Protein AF-A0A7R8CQG4-F1 (afdb_monomer_lite)

Sequence (135 aa):
MLWATLLCFLGVFVADSQVFSLKEGECEVCIHVLDRFRASLSKEDATKPEIIEKEFKKFCSALKLRENRFCYYLGGTEDAATGILGEMSKPLSWGMPSEKVCVKIQKKDKQICELRYDKQIDLKNVNLKNLRLEI

Secondary structure (DSSP, 8-state):
--STTTSSTTS----------PPTTSSHHHHHHHHHHHHHS-TTGGG-HHHHHHHHHHHHHH--THHHHHHHHHT-STTS-TTSHHHHHHHHHTT--HHHHHHHHHHH-THHHH-PPPP---TTS--TT------

Organism: Lepeophtheirus salmonis (NCBI:txid72036)

Structure (mmCIF, N/CA/C/O backbone):
data_AF-A0A7R8CQG4-F1
#
_entry.id   AF-A0A7R8CQG4-F1
#
loop_
_atom_site.group_PDB
_atom_site.id
_atom_site.type_symbol
_atom_site.label_atom_id
_atom_site.label_alt_id
_atom_site.label_comp_id
_atom_site.label_asym_id
_atom_site.label_entity_id
_atom_site.label_seq_id
_atom_site.pdbx_PDB_ins_code
_atom_site.Cartn_x
_atom_site.Cartn_y
_atom_site.Cartn_z
_atom_site.occupancy
_atom_site.B_iso_or_equiv
_atom_site.auth_seq_id
_atom_site.auth_comp_id
_atom_site.auth_asym_id
_atom_site.auth_atom_id
_atom_site.pdbx_PDB_model_num
ATOM 1 N N . MET A 1 1 ? 10.231 36.068 -45.163 1.00 50.25 1 MET A N 1
ATOM 2 C CA . MET A 1 1 ? 10.694 36.082 -43.753 1.00 50.25 1 MET A CA 1
ATOM 3 C C . MET A 1 1 ? 9.581 35.999 -42.695 1.00 50.25 1 MET 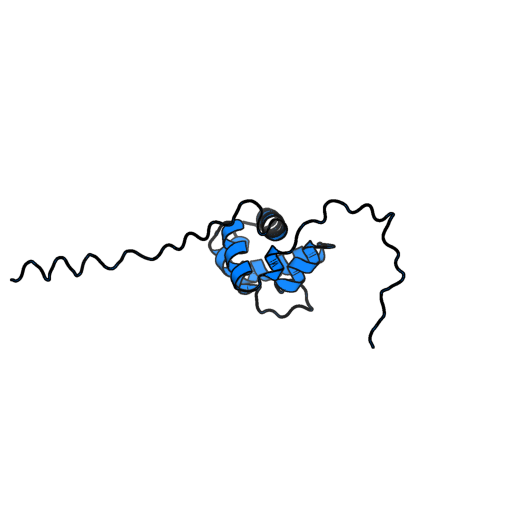A C 1
ATOM 5 O O . MET A 1 1 ? 9.913 36.020 -41.524 1.00 50.25 1 MET A O 1
ATOM 9 N N . LEU A 1 2 ? 8.298 35.827 -43.054 1.00 41.19 2 LEU A N 1
ATOM 10 C CA . LEU A 1 2 ? 7.186 35.712 -42.081 1.00 41.19 2 LEU A CA 1
ATOM 11 C C . LEU A 1 2 ? 6.549 34.308 -41.995 1.00 41.19 2 LEU A C 1
ATOM 13 O O . LEU A 1 2 ? 5.719 34.064 -41.133 1.00 41.19 2 LEU A O 1
ATOM 17 N N . TRP A 1 3 ? 6.962 33.364 -42.848 1.00 40.72 3 TRP A N 1
ATOM 18 C CA . TRP A 1 3 ? 6.473 31.976 -42.823 1.00 40.72 3 TRP A CA 1
ATOM 19 C C . TRP A 1 3 ? 7.225 31.054 -41.845 1.00 40.72 3 TRP A C 1
ATOM 21 O O . TRP A 1 3 ? 6.723 29.999 -41.476 1.00 40.72 3 TRP A O 1
ATOM 31 N N . ALA A 1 4 ? 8.423 31.458 -41.405 1.00 46.88 4 ALA A N 1
ATOM 32 C CA . ALA A 1 4 ? 9.305 30.635 -40.575 1.00 46.88 4 ALA A CA 1
ATOM 33 C C . ALA A 1 4 ? 8.990 30.760 -39.075 1.00 46.88 4 ALA A C 1
ATOM 35 O O . ALA A 1 4 ? 9.336 29.883 -38.294 1.00 46.88 4 ALA A O 1
ATOM 36 N N . THR A 1 5 ? 8.302 31.827 -38.666 1.00 50.28 5 THR A N 1
ATOM 37 C CA . THR A 1 5 ? 7.899 32.052 -37.272 1.00 50.28 5 THR A CA 1
ATOM 38 C C . THR A 1 5 ? 6.590 31.349 -36.910 1.00 50.28 5 THR A C 1
ATOM 40 O O . THR A 1 5 ? 6.388 31.018 -35.746 1.00 50.28 5 THR A O 1
ATOM 43 N N . LEU A 1 6 ? 5.728 31.052 -37.890 1.00 47.19 6 LEU A N 1
ATOM 44 C CA . LEU A 1 6 ? 4.432 30.397 -37.661 1.00 47.19 6 LEU A CA 1
ATOM 45 C C . LEU A 1 6 ? 4.532 28.869 -37.506 1.00 47.19 6 LEU A C 1
ATOM 47 O O . LEU A 1 6 ? 3.675 28.262 -36.871 1.00 47.19 6 LEU A O 1
ATOM 51 N N . LEU A 1 7 ? 5.601 28.251 -38.016 1.00 48.78 7 LEU A N 1
ATOM 52 C CA . LEU A 1 7 ? 5.849 26.810 -37.882 1.00 48.78 7 LEU A CA 1
ATOM 53 C C . LEU A 1 7 ? 6.573 26.422 -36.581 1.00 48.78 7 LEU A C 1
ATOM 55 O O . LEU A 1 7 ? 6.538 25.257 -36.198 1.00 48.78 7 LEU A O 1
ATOM 59 N N . CYS A 1 8 ? 7.170 27.374 -35.856 1.00 43.44 8 CYS A N 1
ATOM 60 C CA . CYS A 1 8 ? 7.849 27.086 -34.585 1.00 43.44 8 CYS A CA 1
ATOM 61 C C . CYS A 1 8 ? 6.910 27.040 -33.368 1.00 43.44 8 CYS A C 1
ATOM 63 O O . CYS A 1 8 ? 7.257 26.424 -32.365 1.00 43.44 8 CYS A O 1
ATOM 65 N N . PHE A 1 9 ? 5.719 27.647 -33.433 1.00 45.44 9 PHE A N 1
ATOM 66 C CA . PHE A 1 9 ? 4.797 27.686 -32.285 1.00 45.44 9 PHE A CA 1
ATOM 67 C C . PHE A 1 9 ? 3.925 26.429 -32.125 1.00 45.44 9 PHE A C 1
ATOM 69 O O . PHE A 1 9 ?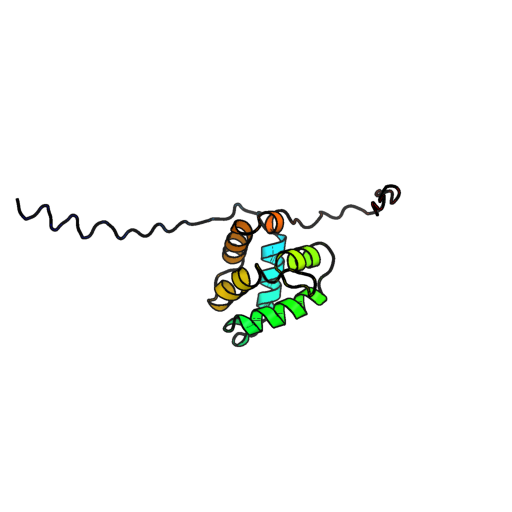 3.360 26.214 -31.057 1.00 45.44 9 PHE A O 1
ATOM 76 N N . LEU A 1 10 ? 3.844 25.570 -33.146 1.00 48.66 10 LEU A N 1
ATOM 77 C CA . LEU A 1 10 ? 3.059 24.324 -33.124 1.00 48.66 10 LEU A CA 1
ATOM 78 C C . LEU A 1 10 ? 3.879 23.074 -32.748 1.00 48.66 10 LEU A C 1
ATOM 80 O O . LEU A 1 10 ? 3.322 21.984 -32.665 1.00 48.66 10 LEU A O 1
ATOM 84 N N . GLY A 1 11 ? 5.189 23.213 -32.515 1.00 49.00 11 GLY A N 1
ATOM 85 C CA . GLY A 1 11 ? 6.105 22.080 -32.322 1.00 49.00 11 GLY A CA 1
ATOM 86 C C . GLY A 1 11 ? 6.449 21.710 -30.874 1.00 49.00 11 GLY A C 1
ATOM 87 O O . GLY A 1 11 ? 7.126 20.709 -30.667 1.00 49.00 11 GLY A O 1
ATOM 88 N N . VAL A 1 12 ? 6.016 22.477 -29.864 1.00 51.53 12 VAL A N 1
ATOM 89 C CA . VAL A 1 12 ? 6.470 22.308 -28.461 1.00 51.53 12 VAL A CA 1
ATOM 90 C C . VAL A 1 12 ? 5.321 21.902 -27.530 1.00 51.53 12 VAL A C 1
ATOM 92 O O . VAL A 1 12 ? 5.110 22.482 -26.472 1.00 51.53 12 VAL A O 1
ATOM 95 N N . PHE A 1 13 ? 4.543 20.892 -27.926 1.00 47.00 13 PHE A N 1
ATOM 96 C CA . PHE A 1 13 ? 3.596 20.220 -27.022 1.00 47.00 13 PHE A CA 1
ATOM 97 C C . PHE A 1 13 ? 3.687 18.692 -27.116 1.00 47.00 13 PHE A C 1
ATOM 99 O O . PHE A 1 13 ? 2.706 17.981 -26.909 1.00 47.00 13 PHE A O 1
ATOM 106 N N . VAL A 1 14 ? 4.873 18.159 -27.425 1.00 50.38 14 VAL A N 1
ATOM 107 C CA . VAL A 1 14 ? 5.137 16.735 -27.196 1.00 50.38 14 VAL A CA 1
ATOM 108 C C . VAL A 1 14 ? 5.434 16.586 -25.710 1.00 50.38 14 VAL A C 1
ATOM 110 O O . VAL A 1 14 ? 6.550 16.807 -25.248 1.00 50.38 14 VAL A O 1
ATOM 113 N N . ALA A 1 15 ? 4.372 16.311 -24.955 1.00 49.47 15 ALA A N 1
ATOM 114 C CA . ALA A 1 15 ? 4.452 15.946 -23.557 1.00 49.47 15 ALA A CA 1
ATOM 115 C C . ALA A 1 15 ? 5.369 14.725 -23.407 1.00 49.47 15 ALA A C 1
ATOM 117 O O . ALA A 1 15 ? 5.166 13.698 -24.056 1.00 49.47 15 ALA A O 1
ATOM 118 N N . ASP A 1 16 ? 6.363 14.866 -22.535 1.00 40.84 16 ASP A N 1
ATOM 119 C CA . ASP A 1 16 ? 7.256 13.821 -22.047 1.00 40.84 16 ASP A CA 1
ATOM 120 C C . ASP A 1 16 ? 6.406 12.731 -21.364 1.00 40.84 16 ASP A C 1
ATOM 122 O O . ASP A 1 16 ? 6.150 12.753 -20.159 1.00 40.84 16 ASP A O 1
ATOM 126 N N . SER A 1 17 ? 5.865 11.788 -22.138 1.00 45.75 17 SER A N 1
ATOM 127 C CA . SER A 1 17 ? 5.228 10.597 -21.586 1.00 45.75 17 SER A CA 1
ATOM 128 C C . SER A 1 17 ? 6.337 9.650 -21.153 1.00 45.75 17 SER A C 1
ATOM 130 O O . SER A 1 17 ? 6.720 8.743 -21.891 1.00 45.75 17 SER A O 1
ATOM 132 N N . GLN A 1 18 ? 6.880 9.879 -19.957 1.00 46.09 18 GLN A N 1
ATOM 133 C CA . GLN A 1 18 ? 7.779 8.936 -19.303 1.00 46.09 18 GLN A CA 1
ATOM 134 C C . GLN A 1 18 ? 7.014 7.639 -19.041 1.00 46.09 18 GLN A C 1
ATOM 136 O O . GLN A 1 18 ? 6.341 7.478 -18.019 1.00 46.09 18 GLN A O 1
ATOM 141 N N . VAL A 1 19 ? 7.097 6.708 -19.990 1.00 48.22 19 VAL A N 1
ATOM 142 C CA . VAL A 1 19 ? 6.651 5.331 -19.818 1.00 48.22 19 VAL A CA 1
ATOM 143 C C . VAL A 1 19 ? 7.642 4.675 -18.859 1.00 48.22 19 VAL A C 1
ATOM 145 O O . VAL A 1 19 ? 8.658 4.121 -19.263 1.00 48.22 19 VAL A O 1
ATOM 148 N N . PHE A 1 20 ? 7.376 4.784 -17.557 1.00 49.72 20 PHE A N 1
ATOM 149 C CA . PHE A 1 20 ? 8.024 3.930 -16.567 1.00 49.72 20 PHE A CA 1
ATOM 150 C C . PHE A 1 20 ? 7.432 2.526 -16.711 1.00 49.72 20 PHE A C 1
ATOM 152 O O . PHE A 1 20 ? 6.476 2.170 -16.024 1.00 49.72 20 PHE A O 1
ATOM 159 N N . SER A 1 21 ? 7.969 1.754 -17.652 1.00 47.88 21 SER A N 1
ATOM 160 C CA . SER A 1 21 ? 7.761 0.311 -17.681 1.00 47.88 21 SER A CA 1
ATOM 161 C C . SER A 1 21 ? 8.588 -0.302 -16.554 1.00 47.88 21 SER A C 1
ATOM 163 O O . SER A 1 21 ? 9.816 -0.208 -16.566 1.00 47.88 21 SER A O 1
ATOM 165 N N . LEU A 1 22 ? 7.919 -0.902 -15.566 1.00 55.34 22 LEU A N 1
ATOM 166 C CA . LEU A 1 22 ? 8.573 -1.813 -14.626 1.00 55.34 22 LEU A CA 1
ATOM 167 C C . LEU A 1 22 ? 9.198 -2.953 -15.422 1.00 55.34 22 LEU A C 1
ATOM 169 O O . LEU A 1 22 ? 8.564 -3.500 -16.324 1.00 55.34 22 LEU A O 1
ATOM 173 N N . LYS A 1 23 ? 10.435 -3.321 -15.084 1.00 57.25 23 LYS A N 1
ATOM 174 C CA . LYS A 1 23 ? 11.001 -4.584 -15.559 1.00 57.25 23 LYS A CA 1
ATOM 175 C C . LYS A 1 23 ? 10.151 -5.733 -15.019 1.00 57.25 23 LYS A C 1
ATOM 177 O O . LYS A 1 23 ? 9.672 -5.664 -13.885 1.00 57.25 23 LYS A O 1
ATOM 182 N N . GLU A 1 24 ? 9.972 -6.772 -15.832 1.00 49.22 24 GLU A N 1
ATOM 183 C CA . GLU A 1 24 ? 9.221 -7.968 -15.450 1.00 49.22 24 GLU A CA 1
ATOM 184 C C . GLU A 1 24 ? 9.750 -8.517 -14.127 1.00 49.22 24 GLU A C 1
ATOM 186 O O . GLU A 1 24 ? 10.917 -8.888 -13.985 1.00 49.22 24 GLU A O 1
ATOM 191 N N . GLY A 1 25 ? 8.865 -8.504 -13.134 1.00 56.69 25 GLY A N 1
ATOM 192 C CA . GLY A 1 25 ? 9.169 -8.965 -11.800 1.00 56.69 25 GLY A CA 1
ATOM 193 C C . GLY A 1 25 ? 9.826 -7.933 -10.897 1.00 56.69 25 GLY A C 1
ATOM 194 O O . GLY A 1 25 ? 10.449 -8.373 -9.956 1.00 56.69 25 GLY A O 1
ATOM 195 N N . GLU A 1 26 ? 9.731 -6.616 -11.073 1.00 64.62 26 GLU A N 1
ATOM 196 C CA . GLU A 1 26 ? 9.956 -5.667 -9.960 1.00 64.62 26 GLU A CA 1
ATOM 197 C C . GLU A 1 26 ? 8.637 -5.412 -9.198 1.00 64.62 26 GLU A C 1
ATOM 199 O O . GLU A 1 26 ? 7.572 -5.363 -9.804 1.00 64.62 26 GLU A O 1
ATOM 204 N N . CYS A 1 27 ? 8.681 -5.275 -7.864 1.00 76.44 27 CYS A N 1
ATOM 205 C CA . CYS A 1 27 ? 7.504 -4.992 -7.016 1.00 76.44 27 CYS A CA 1
ATOM 206 C C . CYS A 1 27 ? 6.406 -6.086 -6.940 1.00 76.44 27 CYS A C 1
ATOM 208 O O . CYS A 1 27 ? 5.237 -5.762 -6.738 1.00 76.44 27 CYS A O 1
ATOM 210 N N . GLU A 1 28 ? 6.750 -7.372 -7.049 1.00 83.06 28 GLU A N 1
ATOM 211 C CA . GLU A 1 28 ? 5.786 -8.495 -7.024 1.00 83.06 28 GLU A CA 1
ATOM 212 C C . GLU A 1 28 ? 4.801 -8.455 -5.836 1.00 83.06 28 GLU A C 1
ATOM 214 O O . GLU A 1 28 ? 3.592 -8.588 -6.027 1.00 83.06 28 GLU A O 1
ATOM 219 N N . VAL A 1 29 ? 5.296 -8.205 -4.615 1.00 85.50 29 VAL A N 1
ATOM 220 C CA . VAL A 1 29 ? 4.451 -8.110 -3.408 1.00 85.50 29 VAL A CA 1
ATOM 221 C C . VAL A 1 29 ? 3.480 -6.932 -3.508 1.00 85.50 29 VAL A C 1
ATOM 223 O O . VAL A 1 29 ? 2.310 -7.075 -3.164 1.00 85.50 29 VAL A O 1
ATOM 226 N N . CYS A 1 30 ? 3.935 -5.782 -4.014 1.00 86.94 30 CYS A N 1
ATOM 227 C CA . CYS A 1 30 ? 3.094 -4.596 -4.172 1.00 86.94 30 CYS A CA 1
ATOM 228 C C . CYS A 1 30 ? 1.941 -4.855 -5.149 1.00 86.94 30 CYS A C 1
ATOM 230 O O . CYS A 1 30 ? 0.787 -4.587 -4.817 1.00 86.94 30 CYS A O 1
ATOM 232 N N . ILE A 1 31 ? 2.238 -5.419 -6.325 1.00 87.94 31 ILE A N 1
ATOM 233 C CA . ILE A 1 31 ? 1.227 -5.690 -7.356 1.00 87.94 31 ILE A CA 1
ATOM 234 C C . ILE A 1 31 ? 0.202 -6.696 -6.822 1.00 87.94 31 ILE A C 1
ATOM 236 O O . ILE A 1 31 ? -0.996 -6.426 -6.850 1.00 87.94 31 ILE A O 1
ATOM 240 N N . HIS A 1 32 ? 0.665 -7.799 -6.228 1.00 88.06 32 HIS A N 1
ATOM 241 C CA . HIS A 1 32 ? -0.211 -8.852 -5.717 1.00 88.06 32 HIS A CA 1
ATOM 242 C C . HIS A 1 32 ? -1.105 -8.400 -4.546 1.00 88.06 32 HIS A C 1
ATOM 244 O O . HIS A 1 32 ? -2.258 -8.827 -4.426 1.00 88.06 32 HIS A O 1
ATOM 250 N N . VAL A 1 33 ? -0.598 -7.537 -3.660 1.00 89.00 33 VAL A N 1
ATOM 251 C CA . VAL A 1 33 ? -1.393 -6.947 -2.571 1.00 89.00 33 VAL A CA 1
ATOM 252 C C . VAL A 1 33 ? -2.419 -5.955 -3.123 1.00 89.00 33 VAL A C 1
ATOM 254 O O . VAL A 1 33 ? -3.588 -6.030 -2.746 1.00 89.00 33 VAL A O 1
ATOM 257 N N . LEU A 1 34 ? -2.022 -5.067 -4.042 1.00 88.50 34 LEU A N 1
ATOM 258 C CA . LEU A 1 34 ? -2.927 -4.075 -4.631 1.00 88.50 34 LEU A CA 1
ATOM 259 C C . LEU A 1 34 ? -4.012 -4.700 -5.511 1.00 88.50 34 LEU A C 1
ATOM 261 O O . LEU A 1 34 ? -5.143 -4.221 -5.487 1.00 88.50 34 LEU A O 1
ATOM 265 N N . ASP A 1 35 ? -3.710 -5.767 -6.247 1.00 89.38 35 ASP A N 1
ATOM 266 C CA . ASP A 1 35 ? -4.707 -6.473 -7.057 1.00 89.38 35 ASP A CA 1
ATOM 267 C C . ASP A 1 35 ? -5.754 -7.169 -6.186 1.00 89.38 35 ASP A C 1
ATOM 269 O O . ASP A 1 35 ? -6.953 -7.060 -6.454 1.00 89.38 35 ASP A O 1
ATOM 273 N N . ARG A 1 36 ? -5.337 -7.810 -5.085 1.00 89.06 36 ARG A N 1
ATOM 274 C CA . ARG A 1 36 ? -6.286 -8.373 -4.110 1.00 89.06 36 ARG A CA 1
ATOM 275 C C . ARG A 1 36 ? -7.108 -7.293 -3.423 1.00 89.06 36 ARG A C 1
ATOM 277 O O . ARG A 1 36 ? -8.317 -7.451 -3.275 1.00 89.06 36 ARG A O 1
ATOM 284 N N . PHE A 1 37 ? -6.476 -6.186 -3.051 1.00 88.69 37 PHE A N 1
ATOM 285 C CA . PHE A 1 37 ? -7.175 -5.061 -2.449 1.00 88.69 37 PHE A CA 1
ATOM 286 C C . PHE A 1 37 ? -8.207 -4.452 -3.414 1.00 88.69 37 PHE A C 1
ATOM 288 O O . PHE A 1 37 ? -9.354 -4.218 -3.033 1.00 88.69 37 PHE A O 1
ATOM 295 N N . ARG A 1 38 ? -7.859 -4.298 -4.696 1.00 86.44 38 ARG A N 1
ATOM 296 C CA . ARG A 1 38 ? -8.805 -3.900 -5.748 1.00 86.44 38 ARG A CA 1
ATOM 297 C C . ARG A 1 38 ? -9.974 -4.854 -5.898 1.00 86.44 38 ARG A C 1
ATOM 299 O O . ARG A 1 38 ? -11.095 -4.389 -6.049 1.00 86.44 38 ARG A O 1
ATOM 306 N N . ALA A 1 39 ? -9.719 -6.159 -5.866 1.00 87.38 39 ALA A N 1
ATOM 307 C CA . ALA A 1 39 ? -10.776 -7.159 -5.947 1.00 87.38 39 ALA A CA 1
ATOM 308 C C . ALA A 1 39 ? -11.723 -7.105 -4.734 1.00 87.38 39 ALA A C 1
ATOM 310 O O . ALA A 1 39 ? -12.893 -7.453 -4.863 1.00 87.38 39 ALA A O 1
ATOM 311 N N . SER A 1 40 ? -11.232 -6.652 -3.575 1.00 86.94 40 SER A N 1
ATOM 312 C CA . SER A 1 40 ? -12.050 -6.465 -2.370 1.00 86.94 40 SER A CA 1
ATOM 313 C C . SER A 1 40 ? -12.854 -5.159 -2.337 1.00 86.94 40 SER A C 1
ATOM 315 O O . SER A 1 40 ? -13.785 -5.046 -1.545 1.00 86.94 40 SER A O 1
ATOM 317 N N . LEU A 1 41 ? -12.519 -4.179 -3.182 1.00 86.00 41 LEU A N 1
ATOM 318 C CA . LEU A 1 41 ? -13.174 -2.870 -3.221 1.00 86.00 41 LEU A CA 1
ATOM 319 C C . LEU A 1 41 ? -14.399 -2.863 -4.143 1.00 86.00 41 LEU A C 1
ATOM 321 O O . LEU A 1 41 ? -14.355 -3.326 -5.284 1.00 86.00 41 LEU A O 1
ATOM 325 N N . SER A 1 42 ? -15.475 -2.224 -3.685 1.00 84.94 42 SER A N 1
ATOM 326 C CA . SER A 1 42 ? -16.630 -1.898 -4.527 1.00 84.94 42 SER A CA 1
ATOM 327 C C . SER A 1 42 ? -16.318 -0.716 -5.453 1.00 84.94 42 SER A C 1
ATOM 329 O O . SER A 1 42 ? -15.483 0.135 -5.145 1.00 84.94 42 SER A O 1
ATOM 331 N N . LYS A 1 43 ? -17.027 -0.607 -6.587 1.00 80.00 43 LYS A N 1
ATOM 332 C CA . LYS A 1 43 ? -16.830 0.490 -7.563 1.00 80.00 43 LYS A CA 1
ATOM 333 C C . LYS A 1 43 ? -17.021 1.887 -6.950 1.00 80.00 43 LYS A C 1
ATOM 335 O O . LYS A 1 43 ? -16.348 2.834 -7.348 1.00 80.00 43 LYS A O 1
ATOM 340 N N . GLU A 1 44 ? -17.925 2.003 -5.982 1.00 79.75 44 GLU A N 1
ATOM 341 C CA . GLU A 1 44 ? -18.224 3.258 -5.283 1.00 79.75 44 GLU A CA 1
ATOM 342 C C . GLU A 1 44 ? -17.078 3.680 -4.353 1.00 79.75 44 GLU A C 1
ATOM 344 O O . GLU A 1 44 ? -16.657 4.841 -4.360 1.00 79.75 44 GLU A O 1
ATOM 349 N N . ASP A 1 45 ? -16.511 2.721 -3.621 1.00 82.75 45 ASP A N 1
ATOM 350 C CA . ASP A 1 45 ? -15.399 2.947 -2.695 1.00 82.75 45 ASP A CA 1
ATOM 351 C C . ASP A 1 45 ? -14.105 3.246 -3.447 1.00 82.75 45 ASP A C 1
ATOM 353 O O . ASP A 1 45 ? -13.352 4.141 -3.065 1.00 82.75 45 ASP A O 1
ATOM 357 N N . ALA A 1 46 ? -13.903 2.587 -4.591 1.00 81.12 46 ALA A N 1
ATOM 358 C CA . ALA A 1 46 ? -12.769 2.805 -5.478 1.00 81.12 46 ALA A CA 1
ATOM 359 C C . ALA A 1 46 ? -12.725 4.210 -6.101 1.00 81.12 46 ALA A C 1
ATOM 361 O O . ALA A 1 46 ? -11.756 4.516 -6.778 1.00 81.12 46 ALA A O 1
ATOM 362 N N . THR A 1 47 ? -13.727 5.070 -5.891 1.00 84.00 47 THR A N 1
ATOM 363 C CA . THR A 1 47 ? -13.733 6.452 -6.406 1.00 84.00 47 THR A CA 1
ATOM 364 C C . THR A 1 47 ? -13.267 7.469 -5.353 1.00 84.00 47 THR A C 1
ATOM 366 O O . THR A 1 47 ? -12.853 8.580 -5.692 1.00 84.00 47 THR A O 1
ATOM 369 N N . LYS A 1 48 ? -13.302 7.117 -4.059 1.00 88.06 48 LYS A N 1
ATOM 370 C CA . LYS A 1 48 ? -13.030 8.051 -2.955 1.00 88.06 48 LYS A CA 1
ATOM 371 C C . LYS A 1 48 ? -11.711 7.702 -2.255 1.00 88.06 48 LYS A C 1
ATOM 373 O O . LYS A 1 48 ? -11.649 6.674 -1.582 1.00 88.06 48 LYS A O 1
ATOM 378 N N . PRO A 1 49 ? -10.677 8.562 -2.324 1.00 87.06 49 PRO A N 1
ATOM 379 C CA . PRO A 1 49 ? -9.373 8.261 -1.733 1.00 87.06 49 PRO A CA 1
ATOM 380 C C . PRO A 1 49 ? -9.458 8.052 -0.215 1.00 87.06 49 PRO A C 1
ATOM 382 O O . PRO A 1 49 ? -8.863 7.117 0.297 1.00 87.06 49 PRO A O 1
ATOM 385 N N . GLU A 1 50 ? -10.273 8.829 0.500 1.00 87.31 50 GLU A N 1
ATOM 386 C CA . GLU A 1 50 ? -10.447 8.671 1.953 1.00 87.31 50 GLU A CA 1
ATOM 387 C C . GLU A 1 50 ? -11.052 7.317 2.355 1.00 87.31 50 GLU A C 1
ATOM 389 O O . GLU A 1 50 ? -10.724 6.771 3.409 1.00 87.31 50 GLU A O 1
ATOM 394 N N . ILE A 1 51 ? -11.949 6.769 1.527 1.00 88.50 51 ILE A N 1
ATOM 395 C CA . ILE A 1 51 ? -12.558 5.457 1.773 1.00 88.50 51 ILE A CA 1
ATOM 396 C C . ILE A 1 51 ? -11.555 4.357 1.440 1.00 88.50 51 ILE A C 1
ATOM 398 O O . ILE A 1 51 ? -11.369 3.451 2.247 1.00 88.50 51 ILE A O 1
ATOM 402 N N . ILE A 1 52 ? -10.836 4.495 0.320 1.00 89.00 52 ILE A N 1
ATOM 403 C CA . ILE A 1 52 ? -9.721 3.616 -0.046 1.00 89.00 52 ILE A CA 1
ATOM 404 C C . ILE A 1 52 ? -8.712 3.520 1.102 1.00 89.00 52 ILE A C 1
ATOM 406 O O . ILE A 1 52 ? -8.302 2.424 1.460 1.00 89.00 52 ILE A O 1
ATOM 410 N N . GLU A 1 53 ? -8.334 4.639 1.717 1.00 88.38 53 GLU A N 1
ATOM 411 C CA . GLU A 1 53 ? -7.388 4.649 2.837 1.00 88.38 53 GLU A CA 1
ATOM 412 C C . GLU A 1 53 ? -7.921 3.900 4.063 1.00 88.38 53 GLU A C 1
ATOM 414 O O . GLU A 1 53 ? -7.187 3.131 4.685 1.00 88.38 53 GLU A O 1
ATOM 419 N N . LYS A 1 54 ? -9.201 4.082 4.404 1.00 88.44 54 LYS A N 1
ATOM 420 C CA . LYS A 1 54 ? -9.836 3.381 5.530 1.00 88.44 54 LYS A CA 1
ATOM 421 C C . LYS A 1 54 ? -9.950 1.880 5.283 1.00 88.44 54 LYS A C 1
ATOM 423 O O . LYS A 1 54 ? -9.599 1.095 6.162 1.00 88.44 54 LYS A O 1
ATOM 428 N N . GLU A 1 55 ? -10.414 1.483 4.104 1.00 89.00 55 GLU A N 1
ATOM 429 C CA . GLU A 1 55 ? -10.526 0.072 3.732 1.00 89.00 55 GLU A CA 1
ATOM 430 C C . GLU A 1 55 ? -9.150 -0.578 3.599 1.00 89.00 55 GLU A C 1
ATOM 432 O O . GLU A 1 55 ? -8.971 -1.718 4.015 1.00 89.00 55 GLU A O 1
ATOM 437 N N . PHE A 1 56 ? -8.139 0.157 3.131 1.00 88.50 56 PHE A N 1
ATOM 438 C CA . PHE A 1 56 ? -6.768 -0.342 3.080 1.00 88.50 56 PHE A CA 1
ATOM 439 C C . PHE A 1 56 ? -6.210 -0.621 4.479 1.00 88.50 56 PHE A C 1
ATOM 441 O O . PHE A 1 56 ? -5.612 -1.670 4.697 1.00 88.50 56 PHE A O 1
ATOM 448 N N . LYS A 1 57 ? -6.464 0.255 5.461 1.00 87.50 57 LYS A N 1
ATOM 449 C CA . LYS A 1 57 ? -6.079 0.005 6.862 1.00 87.50 57 LYS A CA 1
ATOM 450 C C . LYS A 1 57 ? -6.752 -1.246 7.433 1.00 87.50 57 LYS A C 1
ATOM 452 O O . LYS A 1 57 ? -6.095 -2.059 8.082 1.00 87.50 57 LYS A O 1
ATOM 457 N N . LYS A 1 58 ? -8.043 -1.444 7.146 1.00 88.38 58 LYS A N 1
ATOM 458 C CA . LYS A 1 58 ? -8.766 -2.672 7.527 1.00 88.38 58 LYS A CA 1
ATOM 459 C C . LYS A 1 58 ? -8.219 -3.908 6.817 1.00 88.38 58 LYS A C 1
ATOM 461 O O . LYS A 1 58 ? -8.119 -4.963 7.427 1.00 88.38 58 LYS A O 1
ATOM 466 N N . PHE A 1 59 ? -7.855 -3.784 5.545 1.00 88.62 59 PHE A N 1
ATOM 467 C CA . PHE A 1 59 ? -7.256 -4.869 4.779 1.00 88.62 59 PHE A CA 1
ATOM 468 C C . PHE A 1 59 ? -5.898 -5.264 5.370 1.00 88.62 59 PHE A C 1
ATOM 470 O O . PHE A 1 59 ? -5.628 -6.446 5.565 1.00 88.62 59 PHE A O 1
ATOM 477 N N . CYS A 1 60 ? -5.081 -4.278 5.742 1.00 86.50 60 CYS A N 1
ATOM 478 C CA . CYS A 1 60 ? -3.752 -4.474 6.309 1.00 86.50 60 CYS A CA 1
ATOM 479 C C . CYS A 1 60 ? -3.740 -5.214 7.650 1.00 86.50 60 CYS A C 1
ATOM 481 O O . CYS A 1 60 ? -2.806 -5.974 7.895 1.00 86.50 60 CYS A O 1
ATOM 483 N N . SER A 1 61 ? -4.767 -5.064 8.493 1.00 83.25 61 SER A N 1
ATOM 484 C CA . SER A 1 61 ? -4.832 -5.780 9.777 1.00 83.25 61 SER A CA 1
ATOM 485 C C . SER A 1 61 ? -5.018 -7.296 9.620 1.00 83.25 61 SER A C 1
ATOM 487 O O . SER A 1 61 ? -4.635 -8.061 10.505 1.00 83.25 61 SER A O 1
ATOM 489 N N . ALA A 1 62 ? -5.556 -7.749 8.482 1.00 83.19 62 ALA A N 1
ATOM 490 C CA . ALA A 1 62 ? -5.684 -9.167 8.158 1.00 83.19 62 ALA A CA 1
ATOM 491 C C . ALA A 1 62 ? -4.391 -9.775 7.582 1.00 83.19 62 ALA A C 1
ATOM 493 O O . ALA A 1 62 ? -4.243 -11.002 7.553 1.00 83.19 62 ALA A O 1
ATOM 494 N N . LEU A 1 63 ? -3.453 -8.943 7.115 1.00 83.19 63 LEU A N 1
ATOM 495 C CA . LEU A 1 63 ? -2.234 -9.397 6.453 1.00 83.19 63 LEU A CA 1
ATOM 496 C C . LEU A 1 63 ? -1.154 -9.783 7.465 1.00 83.19 63 LEU A C 1
ATOM 498 O O . LEU A 1 63 ? -1.002 -9.190 8.530 1.00 83.19 63 LEU A O 1
ATOM 502 N N . LYS A 1 64 ? -0.352 -10.787 7.109 1.00 80.81 64 LYS A N 1
ATOM 503 C CA . LYS A 1 64 ? 0.774 -11.267 7.924 1.00 80.81 64 LYS A CA 1
ATOM 504 C C . LYS A 1 64 ? 2.070 -11.241 7.113 1.00 80.81 64 LYS A C 1
ATOM 506 O O . LYS A 1 64 ? 2.057 -11.140 5.887 1.00 80.81 64 LYS A O 1
ATOM 511 N N . LEU A 1 65 ? 3.208 -11.363 7.801 1.00 83.12 65 LEU A N 1
ATOM 512 C CA . LEU A 1 65 ? 4.541 -11.501 7.193 1.00 83.12 65 LEU A CA 1
ATOM 513 C C . LEU A 1 65 ? 4.947 -10.287 6.325 1.00 83.12 65 LEU A C 1
ATOM 515 O O . LEU A 1 65 ? 4.960 -9.151 6.798 1.00 83.12 65 LEU A O 1
ATOM 519 N N . ARG A 1 66 ? 5.328 -10.535 5.064 1.00 81.25 66 ARG A N 1
ATOM 520 C CA . ARG A 1 66 ? 5.865 -9.544 4.114 1.00 81.25 66 ARG A CA 1
ATOM 521 C C . ARG A 1 66 ? 4.822 -8.506 3.705 1.00 81.25 66 ARG A C 1
ATOM 523 O O . ARG A 1 66 ? 5.172 -7.360 3.453 1.00 81.25 66 ARG A O 1
ATOM 530 N N . GLU A 1 67 ? 3.551 -8.889 3.706 1.00 84.75 67 GLU A N 1
ATOM 531 C CA . GLU A 1 67 ? 2.429 -8.020 3.340 1.00 84.75 67 GLU A CA 1
ATOM 532 C C . GLU A 1 67 ? 2.110 -7.019 4.453 1.00 84.75 67 GLU A C 1
ATOM 534 O O . GLU A 1 67 ? 1.849 -5.853 4.178 1.00 84.75 67 GLU A O 1
ATOM 539 N N . ASN A 1 68 ? 2.257 -7.427 5.719 1.00 85.62 68 ASN A N 1
ATOM 540 C CA . ASN A 1 68 ? 2.189 -6.489 6.840 1.00 85.62 68 ASN A CA 1
ATOM 541 C C . ASN A 1 68 ? 3.342 -5.471 6.789 1.00 85.62 68 ASN A C 1
ATOM 543 O O . ASN A 1 68 ? 3.147 -4.289 7.050 1.00 85.62 68 ASN A O 1
ATOM 547 N N . ARG A 1 69 ? 4.546 -5.904 6.387 1.00 84.88 69 ARG A N 1
ATOM 548 C CA . ARG A 1 69 ? 5.680 -4.987 6.189 1.00 84.88 69 ARG A CA 1
ATOM 549 C C . ARG A 1 69 ? 5.428 -4.001 5.041 1.00 84.88 69 ARG A C 1
ATOM 551 O O . ARG A 1 69 ? 5.765 -2.831 5.173 1.00 84.88 69 ARG A O 1
ATOM 558 N N . PHE A 1 70 ? 4.792 -4.447 3.956 1.00 87.31 70 PHE A N 1
ATOM 559 C CA . PHE A 1 70 ? 4.319 -3.559 2.889 1.00 87.31 70 PHE A CA 1
ATOM 560 C C . PHE A 1 70 ? 3.325 -2.516 3.424 1.00 87.31 70 PHE A C 1
ATOM 562 O O . PHE A 1 70 ? 3.502 -1.323 3.190 1.00 87.31 70 PHE A O 1
ATOM 569 N N . CYS A 1 71 ? 2.331 -2.948 4.202 1.00 87.75 71 CYS A N 1
ATOM 570 C CA . CYS A 1 71 ? 1.370 -2.054 4.847 1.00 87.75 71 CYS A CA 1
ATOM 571 C C . CYS A 1 71 ? 2.031 -1.040 5.787 1.00 87.75 71 CYS A C 1
ATOM 573 O O . CYS A 1 71 ? 1.637 0.125 5.792 1.00 87.75 71 CYS A O 1
ATOM 575 N N . TYR A 1 72 ? 3.049 -1.458 6.538 1.00 86.06 72 TYR A N 1
ATOM 576 C CA . TYR A 1 72 ? 3.821 -0.576 7.408 1.00 86.06 72 TYR A CA 1
ATOM 577 C C . TYR A 1 72 ? 4.524 0.533 6.614 1.00 86.06 72 TYR A C 1
ATOM 579 O O . TYR A 1 72 ? 4.346 1.708 6.923 1.00 86.06 72 TYR A O 1
ATOM 587 N N . TYR A 1 73 ? 5.244 0.194 5.539 1.00 85.12 73 TYR A N 1
ATOM 588 C CA . TYR A 1 73 ? 5.904 1.208 4.704 1.00 85.12 73 TYR A CA 1
ATOM 589 C C . TYR A 1 73 ? 4.916 2.146 4.007 1.00 85.12 73 TYR A C 1
ATOM 591 O O . TYR A 1 73 ? 5.209 3.321 3.804 1.00 85.12 73 TYR A O 1
ATOM 599 N N . LEU A 1 74 ? 3.723 1.654 3.668 1.00 85.69 74 LEU A N 1
ATOM 600 C CA . LEU A 1 74 ? 2.720 2.464 2.984 1.00 85.69 74 LEU A CA 1
ATOM 601 C C . LEU A 1 74 ? 1.897 3.368 3.918 1.00 85.69 74 LEU A C 1
ATOM 603 O O . LEU A 1 74 ? 1.185 4.240 3.425 1.00 85.69 74 LEU A O 1
ATOM 607 N N . GLY A 1 75 ? 1.965 3.201 5.242 1.00 86.06 75 GLY A N 1
ATOM 608 C CA . GLY A 1 75 ? 1.111 3.963 6.166 1.00 86.06 75 GLY A CA 1
ATOM 609 C C . GLY A 1 75 ? -0.248 3.314 6.463 1.00 86.06 75 GLY A C 1
ATOM 610 O O . GLY A 1 75 ? -1.179 3.995 6.894 1.00 86.06 75 GLY A O 1
ATOM 611 N N . GLY A 1 76 ? -0.398 2.018 6.175 1.00 83.94 76 GLY A N 1
ATOM 612 C CA . GLY A 1 76 ? -1.628 1.246 6.384 1.00 83.94 76 GLY A CA 1
ATOM 613 C C . GLY A 1 76 ? -1.794 0.683 7.800 1.00 83.94 76 GLY A C 1
ATOM 614 O O . GLY A 1 76 ? -2.882 0.233 8.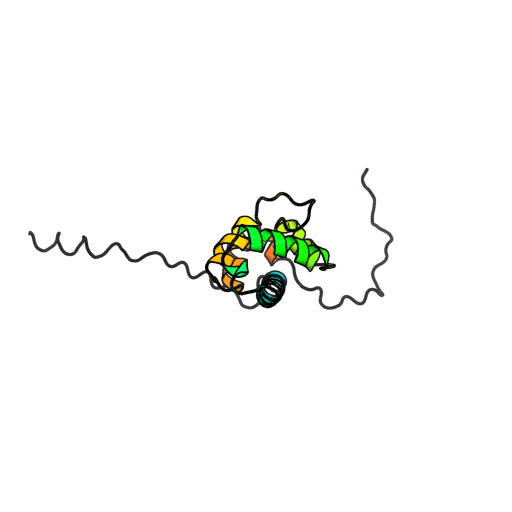144 1.00 83.94 76 GLY A O 1
ATOM 615 N N . THR A 1 77 ? -0.747 0.706 8.626 1.00 80.25 77 THR A N 1
ATOM 616 C CA . THR A 1 77 ? -0.803 0.307 10.043 1.00 80.25 77 THR A CA 1
ATOM 617 C C . THR A 1 77 ? -0.950 1.532 10.944 1.00 80.25 77 THR A C 1
ATOM 619 O O . THR A 1 77 ? -0.514 2.621 10.578 1.00 80.25 77 THR A O 1
ATOM 622 N N . GLU A 1 78 ? -1.534 1.370 12.133 1.00 73.19 78 GLU A N 1
ATOM 623 C CA . GLU A 1 78 ? -1.718 2.474 13.094 1.00 73.19 78 GLU A CA 1
ATOM 624 C C . GLU A 1 78 ? -0.386 3.101 13.537 1.00 73.19 78 GLU A C 1
ATOM 626 O O . GLU A 1 78 ? -0.316 4.309 13.749 1.00 73.19 78 GLU A O 1
ATOM 631 N N . ASP A 1 79 ? 0.685 2.303 13.554 1.00 70.62 79 ASP A N 1
ATOM 632 C CA . ASP A 1 79 ? 2.039 2.731 13.928 1.00 70.62 79 ASP A CA 1
ATOM 633 C C . ASP A 1 79 ? 2.824 3.404 12.789 1.00 70.62 79 ASP A C 1
ATOM 635 O O . ASP A 1 79 ? 3.973 3.813 12.975 1.00 70.62 79 ASP A O 1
ATOM 639 N N . ALA A 1 80 ? 2.260 3.472 11.579 1.00 72.38 80 ALA A N 1
ATOM 640 C CA . ALA A 1 80 ? 2.975 3.977 10.416 1.00 72.38 80 ALA A CA 1
ATOM 641 C C . ALA A 1 80 ? 2.714 5.468 10.183 1.00 72.38 80 ALA A C 1
ATOM 643 O O . ALA A 1 80 ? 1.584 5.957 10.252 1.00 72.38 80 ALA A O 1
ATOM 644 N N . ALA A 1 81 ? 3.779 6.198 9.843 1.00 66.38 81 ALA A N 1
ATOM 645 C CA . ALA A 1 81 ? 3.676 7.596 9.458 1.00 66.38 81 ALA A CA 1
ATOM 646 C C . ALA A 1 81 ? 2.820 7.703 8.185 1.00 66.38 81 ALA A C 1
ATOM 648 O O . ALA A 1 81 ? 3.112 7.079 7.167 1.00 66.38 81 ALA A O 1
ATOM 649 N N . THR A 1 82 ? 1.764 8.512 8.226 1.00 68.75 82 THR A N 1
ATOM 650 C CA . THR A 1 82 ? 0.711 8.652 7.200 1.00 68.75 82 THR A CA 1
ATOM 651 C C . THR A 1 82 ? 1.184 9.222 5.846 1.00 68.75 82 THR A C 1
ATOM 653 O O . THR A 1 82 ? 0.373 9.658 5.032 1.00 68.75 82 THR A O 1
ATOM 656 N N . GLY A 1 83 ? 2.491 9.228 5.570 1.00 68.06 83 GLY A N 1
ATOM 657 C CA . GLY A 1 83 ? 3.120 10.009 4.506 1.00 68.06 83 GLY A CA 1
ATOM 658 C C . GLY A 1 83 ? 2.968 9.471 3.079 1.00 68.06 83 GLY A C 1
ATOM 659 O O . GLY A 1 83 ? 3.040 10.268 2.146 1.00 68.06 83 GLY A O 1
ATOM 660 N N . ILE A 1 84 ? 2.754 8.163 2.875 1.00 81.12 84 ILE A N 1
ATOM 661 C CA . ILE A 1 84 ? 2.763 7.552 1.523 1.00 81.12 84 ILE A CA 1
ATOM 662 C C . ILE A 1 84 ? 1.386 7.016 1.101 1.00 81.12 84 ILE A C 1
ATOM 664 O O . ILE A 1 84 ? 1.124 6.860 -0.092 1.00 81.12 84 ILE A O 1
ATOM 668 N N . LEU A 1 85 ? 0.450 6.833 2.035 1.00 83.94 85 LEU A N 1
ATOM 669 C CA . LEU A 1 85 ? -0.862 6.250 1.743 1.00 83.94 85 LEU A CA 1
ATOM 670 C C . 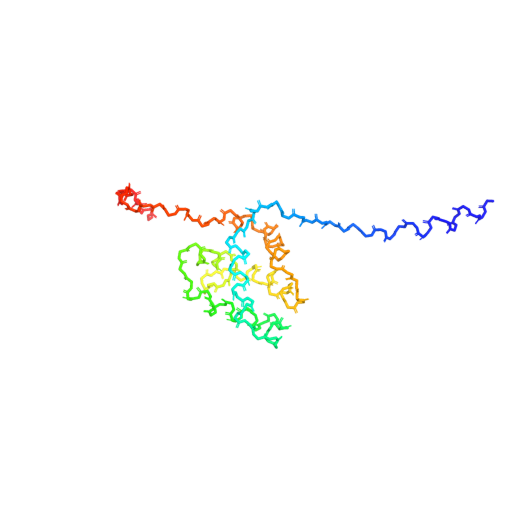LEU A 1 85 ? -1.646 7.055 0.688 1.00 83.94 85 LEU A C 1
ATOM 672 O O . LEU A 1 85 ? -2.267 6.479 -0.208 1.00 83.94 85 LEU A O 1
ATOM 676 N N . GLY A 1 86 ? -1.509 8.385 0.713 1.00 85.94 86 GLY A N 1
ATOM 677 C CA . GLY A 1 86 ? -2.092 9.297 -0.275 1.00 85.94 86 GLY A CA 1
ATOM 678 C C . GLY A 1 86 ? -1.544 9.135 -1.703 1.00 85.94 86 GLY A C 1
ATOM 679 O O . GLY A 1 86 ? -2.222 9.469 -2.676 1.00 85.94 86 GLY A O 1
ATOM 680 N N . GLU A 1 87 ? -0.321 8.625 -1.858 1.00 86.75 87 GLU A N 1
ATOM 681 C CA . GLU A 1 87 ? 0.291 8.359 -3.169 1.00 86.75 87 GLU A CA 1
ATOM 682 C C . GLU A 1 87 ? -0.214 7.054 -3.785 1.00 86.75 87 GLU A C 1
ATOM 684 O O . GLU A 1 87 ? -0.119 6.888 -4.999 1.00 86.75 87 GLU A O 1
ATOM 689 N N . MET A 1 88 ? -0.798 6.168 -2.975 1.00 88.38 88 MET A N 1
ATOM 690 C CA . MET A 1 88 ? -1.540 4.998 -3.434 1.00 88.38 88 MET A CA 1
ATOM 691 C C . MET A 1 88 ? -3.021 5.335 -3.659 1.00 88.38 88 MET A C 1
ATOM 693 O O . MET A 1 88 ? -3.561 5.015 -4.716 1.00 88.38 88 MET A O 1
ATOM 697 N N . SER A 1 89 ? -3.677 6.001 -2.700 1.00 88.44 89 SER A N 1
ATOM 698 C CA . SER A 1 89 ? -5.130 6.220 -2.718 1.00 88.44 89 SER A CA 1
ATOM 699 C C . SER A 1 89 ? -5.594 7.090 -3.889 1.00 88.44 89 SER A C 1
ATOM 701 O O . SER A 1 89 ? -6.572 6.752 -4.553 1.00 88.44 89 SER A O 1
ATOM 703 N N . LYS A 1 90 ? -4.855 8.159 -4.213 1.00 89.38 90 LYS A N 1
ATOM 704 C CA . LYS A 1 90 ? -5.163 9.073 -5.329 1.00 89.38 90 LYS A CA 1
ATOM 705 C C . LYS A 1 90 ? -5.108 8.414 -6.715 1.00 89.38 90 LYS A C 1
ATOM 707 O O . LYS A 1 90 ? -6.075 8.531 -7.458 1.00 89.38 90 LYS A O 1
ATOM 712 N N . PRO A 1 91 ? -4.019 7.737 -7.133 1.00 89.38 91 PRO A N 1
ATOM 713 C CA . PRO A 1 91 ? -4.015 7.086 -8.441 1.00 89.38 91 PRO A CA 1
ATOM 714 C C . PRO A 1 91 ? -4.970 5.888 -8.491 1.00 89.38 91 PRO A C 1
ATOM 716 O O . PRO A 1 91 ? -5.536 5.614 -9.551 1.00 89.38 91 PRO A O 1
ATOM 719 N N . LEU A 1 92 ? -5.196 5.201 -7.365 1.00 88.12 92 LEU A N 1
ATOM 720 C CA . LEU A 1 92 ? -6.195 4.140 -7.298 1.00 88.12 92 LEU A CA 1
ATOM 721 C C . LEU A 1 92 ? -7.604 4.692 -7.544 1.00 88.12 92 LEU A C 1
ATOM 723 O O . LEU A 1 92 ? -8.355 4.069 -8.294 1.00 88.12 92 LEU A O 1
ATOM 727 N N . SER A 1 93 ? -7.915 5.879 -7.002 1.00 88.44 93 SER A N 1
ATOM 728 C CA . SER A 1 93 ? -9.234 6.500 -7.141 1.00 88.44 93 SER A CA 1
ATOM 729 C C . SER A 1 93 ? -9.577 6.936 -8.565 1.00 88.44 93 SER A C 1
ATOM 731 O O . SER A 1 93 ? -10.744 7.004 -8.941 1.00 88.44 93 SER A O 1
ATOM 733 N N . TRP A 1 94 ? -8.559 7.192 -9.388 1.00 88.75 94 TRP A N 1
ATOM 734 C CA . TRP A 1 94 ? -8.712 7.508 -10.811 1.00 88.75 94 TRP A CA 1
ATOM 735 C C . TRP A 1 94 ? -8.663 6.267 -11.715 1.00 88.75 94 TRP A C 1
ATOM 737 O O . TRP A 1 94 ? -8.661 6.396 -12.937 1.00 88.75 94 TRP A O 1
ATOM 747 N N . GLY A 1 95 ? -8.587 5.062 -11.137 1.00 84.31 95 GLY A N 1
ATOM 748 C CA . GLY A 1 95 ? -8.575 3.804 -11.886 1.00 84.31 95 GLY A CA 1
ATOM 749 C C . GLY A 1 95 ? -7.216 3.414 -12.485 1.00 84.31 95 GLY A C 1
ATOM 750 O O . GLY A 1 95 ? -7.166 2.602 -13.405 1.00 84.31 95 GLY A O 1
ATOM 751 N N . MET A 1 96 ? -6.097 3.952 -11.987 1.00 87.62 96 MET A N 1
ATOM 752 C CA . MET A 1 96 ? -4.758 3.638 -12.513 1.00 87.62 96 MET A CA 1
ATOM 753 C C . MET A 1 96 ? -4.330 2.195 -12.184 1.00 87.62 96 MET A C 1
ATOM 755 O O . MET A 1 96 ? -4.320 1.857 -11.004 1.00 87.62 96 MET A O 1
ATOM 759 N N . PRO A 1 97 ? -3.891 1.354 -13.140 1.00 87.00 97 PRO A N 1
ATOM 760 C CA . PRO A 1 97 ? -3.562 -0.058 -12.892 1.00 87.00 97 PRO A CA 1
ATOM 761 C C . PRO A 1 97 ? -2.463 -0.250 -11.833 1.00 87.00 97 PRO A C 1
ATOM 763 O O . PRO A 1 97 ? -1.619 0.628 -11.636 1.00 87.00 97 PRO A O 1
ATOM 766 N N . SER A 1 98 ? -2.482 -1.397 -11.146 1.00 86.88 98 SER A N 1
ATOM 767 C CA . SER A 1 98 ? -1.696 -1.649 -9.926 1.00 86.88 98 SER A CA 1
ATOM 768 C C . SER A 1 98 ? -0.194 -1.552 -10.173 1.00 86.88 98 SER A C 1
ATOM 770 O O . SER A 1 98 ? 0.520 -0.971 -9.363 1.00 86.88 98 SER A O 1
ATOM 772 N N . GLU A 1 99 ? 0.264 -1.984 -11.348 1.00 86.19 99 GLU A N 1
ATOM 773 C CA . GLU A 1 99 ? 1.647 -1.821 -11.808 1.00 86.19 99 GLU A CA 1
ATOM 774 C C . GLU A 1 99 ? 2.110 -0.359 -11.746 1.00 86.19 99 GLU A C 1
ATOM 776 O O . GLU A 1 99 ? 3.107 -0.035 -11.104 1.00 86.19 99 GLU A O 1
ATOM 781 N N . LYS A 1 100 ? 1.350 0.561 -12.351 1.00 86.50 100 LYS A N 1
ATOM 782 C CA . LYS A 1 100 ? 1.710 1.987 -12.395 1.00 86.50 100 LYS A CA 1
ATOM 783 C C . LYS A 1 100 ? 1.643 2.643 -11.019 1.00 86.50 100 LYS A C 1
ATOM 785 O O . LYS A 1 100 ? 2.439 3.537 -10.727 1.00 86.50 100 LYS A O 1
ATOM 790 N N . VAL A 1 101 ? 0.721 2.193 -10.168 1.00 88.56 101 VAL A N 1
ATOM 791 C CA . VAL A 1 101 ? 0.650 2.636 -8.771 1.00 88.56 101 VAL A CA 1
ATOM 792 C C . VAL A 1 101 ? 1.913 2.202 -8.021 1.00 88.56 101 VAL A C 1
ATOM 794 O O . VAL A 1 101 ? 2.549 3.040 -7.384 1.00 88.56 101 VAL A O 1
ATOM 797 N N . CYS A 1 102 ? 2.347 0.948 -8.178 1.00 87.06 102 CYS A N 1
ATOM 798 C CA . CYS A 1 102 ? 3.578 0.441 -7.571 1.00 87.06 102 CYS A CA 1
ATOM 799 C C . CYS A 1 102 ? 4.828 1.199 -8.035 1.00 87.06 102 CYS A C 1
ATOM 801 O O . CYS A 1 102 ? 5.655 1.530 -7.191 1.00 87.06 102 CYS A O 1
ATOM 803 N N . VAL A 1 103 ? 4.943 1.583 -9.317 1.00 86.50 103 VAL A N 1
ATOM 804 C CA . VAL A 1 103 ? 6.031 2.479 -9.784 1.00 86.50 103 VAL A CA 1
ATOM 805 C C . VAL A 1 103 ? 6.041 3.785 -9.009 1.00 86.50 103 VAL A C 1
ATOM 807 O O . VAL A 1 103 ? 7.088 4.289 -8.600 1.00 86.50 103 VAL A O 1
ATOM 810 N N . LYS A 1 104 ? 4.866 4.397 -8.867 1.00 86.56 104 LYS A N 1
ATOM 811 C CA . LYS A 1 104 ? 4.756 5.712 -8.246 1.00 86.56 104 LYS A CA 1
ATOM 812 C C . LYS A 1 104 ? 5.149 5.649 -6.773 1.00 86.56 104 LYS A C 1
ATOM 814 O O . LYS A 1 104 ? 5.863 6.531 -6.302 1.00 86.56 104 LYS A O 1
ATOM 819 N N . ILE A 1 105 ? 4.745 4.580 -6.094 1.00 86.62 105 ILE A N 1
ATOM 820 C CA . ILE A 1 105 ? 5.131 4.288 -4.715 1.00 86.62 105 ILE A CA 1
ATOM 821 C C . ILE A 1 105 ? 6.642 4.005 -4.620 1.00 86.62 105 ILE A C 1
ATOM 823 O O . ILE A 1 105 ? 7.306 4.593 -3.772 1.00 86.62 105 ILE A O 1
ATOM 827 N N . GLN A 1 106 ? 7.217 3.220 -5.539 1.00 85.38 106 GLN A N 1
ATOM 828 C CA . GLN A 1 106 ? 8.657 2.917 -5.603 1.00 85.38 106 GLN A CA 1
ATOM 829 C C . GLN A 1 106 ? 9.527 4.175 -5.687 1.00 85.38 106 GLN A C 1
ATOM 831 O O . GLN A 1 106 ? 10.613 4.241 -5.113 1.00 85.38 106 GLN A O 1
ATOM 836 N N . LYS A 1 107 ? 9.062 5.192 -6.422 1.00 83.94 107 LYS A N 1
ATOM 837 C CA . LYS A 1 107 ? 9.769 6.475 -6.535 1.00 83.94 107 LYS A CA 1
ATOM 838 C C . LYS A 1 107 ? 9.837 7.232 -5.209 1.00 83.94 107 LYS A C 1
ATOM 840 O O . LYS A 1 107 ? 10.750 8.033 -5.038 1.00 83.94 107 LYS A O 1
ATOM 845 N N . LYS A 1 108 ? 8.872 7.018 -4.310 1.00 83.88 108 LYS A N 1
ATOM 846 C CA . LYS A 1 108 ? 8.861 7.606 -2.963 1.00 83.88 108 LYS A CA 1
ATOM 847 C C . LYS A 1 108 ? 9.697 6.777 -2.003 1.00 83.88 108 LYS A C 1
ATOM 849 O O . LYS A 1 108 ? 10.507 7.341 -1.279 1.00 83.88 108 LYS A O 1
ATOM 854 N N . ASP A 1 109 ? 9.515 5.463 -2.045 1.00 82.19 109 ASP A N 1
ATOM 855 C CA . ASP A 1 109 ? 10.244 4.519 -1.215 1.00 82.19 109 ASP A CA 1
ATOM 856 C C . ASP A 1 109 ? 10.594 3.263 -2.021 1.00 82.19 109 ASP A C 1
ATOM 858 O O . ASP A 1 109 ? 9.739 2.455 -2.396 1.00 82.19 109 ASP A O 1
ATOM 862 N N . LYS A 1 110 ? 11.892 3.100 -2.282 1.00 83.44 110 LYS A N 1
ATOM 863 C CA . LYS A 1 110 ? 12.424 1.965 -3.042 1.00 83.44 110 LYS A CA 1
ATOM 864 C C . LYS A 1 110 ? 12.297 0.649 -2.271 1.00 83.44 110 LYS A C 1
ATOM 866 O O . LYS A 1 110 ? 12.151 -0.397 -2.905 1.00 83.44 110 LYS A O 1
ATOM 871 N N . GLN A 1 111 ? 12.269 0.696 -0.935 1.00 78.75 111 GLN A N 1
ATOM 872 C CA . GLN A 1 111 ? 12.207 -0.486 -0.071 1.00 78.75 111 GLN A CA 1
ATOM 873 C C . GLN A 1 111 ? 10.906 -1.271 -0.274 1.00 78.75 111 GLN A C 1
ATOM 875 O O . GLN A 1 111 ? 10.878 -2.492 -0.127 1.00 78.75 111 GLN A O 1
ATOM 880 N N . ILE A 1 112 ? 9.834 -0.593 -0.693 1.00 82.75 112 ILE A N 1
ATOM 881 C CA . ILE A 1 112 ? 8.532 -1.206 -0.972 1.00 82.75 112 ILE A CA 1
ATOM 882 C C . ILE A 1 112 ? 8.621 -2.248 -2.096 1.00 82.75 112 ILE A C 1
ATOM 884 O O . ILE A 1 112 ? 7.984 -3.298 -2.021 1.00 82.75 112 ILE A O 1
ATOM 888 N N . CYS A 1 113 ? 9.434 -1.991 -3.121 1.00 82.81 113 CYS A N 1
ATOM 889 C CA . CYS A 1 113 ? 9.603 -2.895 -4.260 1.00 82.81 113 CYS A CA 1
ATOM 890 C C . CYS A 1 113 ? 10.729 -3.917 -4.092 1.00 82.81 113 CYS A C 1
ATOM 892 O O . CYS A 1 113 ? 10.794 -4.884 -4.853 1.00 82.81 113 CYS A O 1
ATOM 894 N N . GLU A 1 114 ? 11.589 -3.728 -3.090 1.00 80.62 114 GLU A N 1
ATOM 895 C CA . GLU A 1 114 ? 12.579 -4.719 -2.658 1.00 80.62 114 GLU A CA 1
ATOM 896 C C . GLU A 1 114 ? 11.927 -5.872 -1.879 1.00 80.62 114 GLU A C 1
ATOM 898 O O . GLU A 1 114 ? 12.488 -6.968 -1.789 1.00 80.62 114 GLU A O 1
ATOM 903 N N . LEU A 1 115 ? 10.709 -5.670 -1.358 1.00 81.62 115 LEU A N 1
ATOM 904 C CA . LEU A 1 115 ? 9.920 -6.731 -0.744 1.00 81.62 115 LEU A CA 1
ATOM 905 C C . LEU A 1 115 ? 9.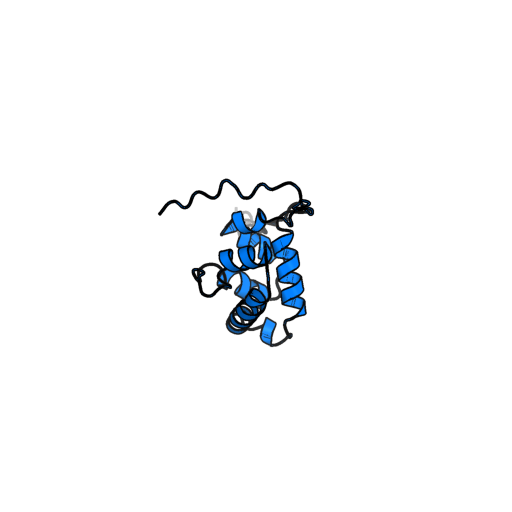572 -7.807 -1.778 1.00 81.62 115 LEU A C 1
ATOM 907 O O . LEU A 1 115 ? 8.732 -7.632 -2.659 1.00 81.62 115 LEU A O 1
ATOM 911 N N . ARG A 1 116 ? 10.212 -8.965 -1.623 1.00 79.12 116 ARG A N 1
ATOM 912 C CA . ARG A 1 116 ? 9.877 -10.214 -2.323 1.00 79.12 116 ARG A CA 1
ATOM 913 C C . ARG A 1 116 ? 9.075 -11.148 -1.440 1.00 79.12 116 ARG A C 1
ATOM 915 O O . ARG A 1 116 ? 9.244 -11.103 -0.222 1.00 79.12 116 ARG A O 1
ATOM 922 N N . TYR A 1 117 ? 8.275 -12.029 -2.028 1.00 73.12 117 TYR A N 1
ATOM 923 C CA . TYR A 1 117 ? 7.864 -13.230 -1.314 1.00 73.12 117 TYR A CA 1
ATOM 924 C C . TYR A 1 117 ? 9.106 -14.093 -1.102 1.00 73.12 117 TYR A C 1
ATOM 926 O O . TYR A 1 117 ? 9.857 -14.354 -2.044 1.00 73.12 117 TYR A O 1
ATOM 934 N N . ASP A 1 118 ? 9.375 -14.483 0.142 1.00 61.38 118 ASP A N 1
ATOM 935 C CA . ASP A 1 118 ? 10.434 -15.450 0.393 1.00 61.38 118 ASP A CA 1
ATOM 936 C C . ASP A 1 118 ? 10.005 -16.755 -0.296 1.00 61.38 118 ASP A C 1
ATOM 938 O O . ASP A 1 118 ? 8.959 -17.318 0.035 1.00 61.38 118 ASP A O 1
ATOM 942 N N . LYS A 1 119 ? 10.780 -17.228 -1.284 1.00 61.97 119 LYS A N 1
ATOM 943 C CA . LYS A 1 119 ? 10.675 -18.623 -1.737 1.00 61.97 119 LYS A CA 1
ATOM 944 C C . LYS A 1 119 ? 10.823 -19.453 -0.475 1.00 61.97 119 LYS A C 1
ATOM 946 O O . LYS A 1 119 ? 11.859 -19.294 0.161 1.00 61.97 119 LYS A O 1
ATOM 951 N N . GLN A 1 120 ? 9.788 -20.209 -0.093 1.00 50.88 120 GLN A N 1
ATOM 952 C CA . GLN A 1 120 ? 9.686 -20.916 1.189 1.00 50.88 120 GLN A CA 1
ATOM 953 C C . GLN A 1 120 ? 11.072 -21.322 1.705 1.00 50.88 120 GLN A C 1
ATOM 955 O O . GLN A 1 120 ? 11.658 -22.290 1.228 1.00 50.88 120 GLN A O 1
ATOM 960 N N . ILE A 1 121 ? 11.634 -20.538 2.629 1.00 48.41 121 ILE A N 1
ATOM 961 C CA . ILE A 1 121 ? 12.795 -21.000 3.371 1.00 48.41 121 ILE A CA 1
ATOM 962 C C . ILE A 1 121 ? 12.190 -21.978 4.358 1.00 48.41 121 ILE A C 1
ATOM 964 O O . ILE A 1 121 ? 11.513 -21.564 5.300 1.00 48.41 121 ILE A O 1
ATOM 968 N N . ASP A 1 122 ? 12.378 -23.269 4.095 1.00 40.84 122 ASP A N 1
ATOM 969 C CA . ASP A 1 122 ? 12.204 -24.327 5.078 1.00 40.84 122 ASP A CA 1
ATOM 970 C C . ASP A 1 122 ? 12.799 -23.852 6.412 1.00 40.84 122 ASP A C 1
ATOM 972 O O . ASP A 1 122 ? 14.017 -23.815 6.604 1.00 40.84 122 ASP A O 1
ATOM 976 N N . LEU A 1 123 ? 11.932 -23.481 7.359 1.00 53.88 123 LEU A N 1
ATOM 977 C CA . LEU A 1 123 ? 12.290 -22.992 8.695 1.00 53.88 123 LEU A CA 1
ATOM 978 C C . LEU A 1 123 ? 13.005 -24.051 9.563 1.00 53.88 123 LEU A C 1
ATOM 980 O O . LEU A 1 123 ? 13.183 -23.853 10.760 1.00 53.88 123 LEU A O 1
ATOM 984 N N . LYS A 1 124 ? 13.458 -25.172 8.988 1.00 54.06 124 LYS A N 1
ATOM 985 C CA . LYS A 1 124 ? 14.229 -26.209 9.687 1.00 54.06 124 LYS A CA 1
ATOM 986 C C . LYS A 1 124 ? 15.691 -25.832 9.955 1.00 54.06 124 LYS A C 1
ATOM 988 O O . LYS A 1 124 ? 16.339 -26.547 10.707 1.00 54.06 124 LYS A O 1
ATOM 993 N N . ASN A 1 125 ? 16.213 -24.736 9.389 1.00 53.91 125 ASN A N 1
ATOM 994 C CA . ASN A 1 125 ? 17.635 -24.373 9.524 1.00 53.91 125 ASN A CA 1
ATOM 995 C C . ASN A 1 125 ? 17.935 -23.001 10.160 1.00 53.91 125 ASN A C 1
ATOM 997 O O . ASN A 1 125 ? 19.104 -22.625 10.254 1.00 53.91 125 ASN A O 1
ATOM 1001 N N . VAL A 1 126 ? 16.942 -22.249 10.647 1.00 53.25 126 VAL A N 1
ATOM 1002 C CA . VAL A 1 126 ? 17.208 -20.943 11.282 1.00 53.25 126 VAL A CA 1
ATOM 1003 C C . VAL A 1 126 ? 17.360 -21.108 12.798 1.00 53.25 126 VAL A C 1
ATOM 1005 O O . VAL A 1 126 ? 16.387 -21.198 13.541 1.00 53.25 126 VAL A O 1
ATOM 1008 N N . ASN A 1 127 ? 18.612 -21.146 13.263 1.00 48.72 127 ASN A N 1
ATOM 1009 C CA . ASN A 1 127 ? 18.970 -21.084 14.682 1.00 48.72 127 ASN A CA 1
ATOM 1010 C C . ASN A 1 127 ? 18.586 -19.710 15.271 1.00 48.72 127 ASN A C 1
ATOM 1012 O O . ASN A 1 127 ? 19.247 -18.706 15.011 1.00 48.72 127 ASN A O 1
ATOM 1016 N N . LEU A 1 128 ? 17.558 -19.681 16.123 1.00 59.50 128 LEU A N 1
ATOM 1017 C CA . LEU A 1 128 ? 17.050 -18.526 16.888 1.00 59.50 128 LEU A CA 1
ATOM 1018 C C . LEU A 1 128 ? 18.008 -18.034 18.003 1.00 59.50 128 LEU A C 1
ATOM 1020 O O . LEU A 1 128 ? 17.558 -17.618 19.066 1.00 59.50 128 LEU A O 1
ATOM 1024 N N . LYS A 1 129 ? 19.334 -18.111 17.820 1.00 56.75 129 LYS A N 1
ATOM 1025 C CA . LYS A 1 129 ? 20.307 -17.827 18.897 1.00 56.75 129 LYS A CA 1
ATOM 1026 C C . LYS A 1 129 ? 20.891 -16.410 18.922 1.00 56.75 129 LYS A C 1
ATOM 1028 O O . LYS A 1 129 ? 21.542 -16.081 19.904 1.00 56.75 129 LYS A O 1
ATOM 1033 N N . ASN A 1 130 ? 20.645 -15.565 17.916 1.00 55.00 130 ASN A N 1
ATOM 1034 C CA . ASN A 1 130 ? 21.394 -14.305 17.760 1.00 55.00 130 ASN A CA 1
ATOM 1035 C C . ASN A 1 130 ? 20.551 -13.021 17.628 1.00 55.00 130 ASN A C 1
ATOM 1037 O O . ASN A 1 130 ? 21.063 -12.024 17.124 1.00 55.00 130 ASN A O 1
ATOM 1041 N N . LEU A 1 131 ? 19.298 -12.977 18.100 1.00 50.53 131 LEU A N 1
ATOM 1042 C CA . LEU A 1 131 ? 18.652 -11.676 18.333 1.00 50.53 131 LEU A CA 1
ATOM 1043 C C . LEU A 1 131 ? 19.159 -11.096 19.659 1.00 50.53 131 LEU A C 1
ATOM 1045 O O . LEU A 1 131 ? 18.594 -11.330 20.725 1.00 50.53 131 LEU A O 1
ATOM 1049 N N . ARG A 1 132 ? 20.270 -10.358 19.581 1.00 53.03 132 ARG A N 1
ATOM 1050 C CA . ARG A 1 132 ? 20.721 -9.454 20.640 1.00 53.03 132 ARG A CA 1
ATOM 1051 C C . ARG A 1 132 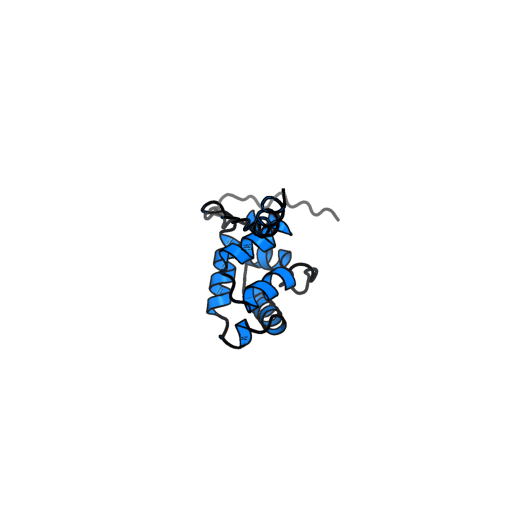? 19.781 -8.246 20.640 1.00 53.03 132 ARG A C 1
ATOM 1053 O O . ARG A 1 132 ? 19.726 -7.508 19.664 1.00 53.03 132 ARG A O 1
ATOM 1060 N N . LEU A 1 133 ? 19.027 -8.097 21.725 1.00 48.09 133 LEU A N 1
ATOM 1061 C CA . LEU A 1 133 ? 18.312 -6.871 22.062 1.00 48.09 133 LEU A CA 1
ATOM 1062 C C . LEU A 1 133 ? 19.367 -5.801 22.368 1.00 48.09 133 LEU A C 1
ATOM 1064 O O . LEU A 1 133 ? 20.132 -5.970 23.317 1.00 48.09 133 LEU A O 1
ATOM 1068 N N . GLU A 1 134 ? 19.437 -4.740 21.571 1.00 53.91 134 GLU A N 1
ATOM 1069 C CA . GLU A 1 134 ? 20.081 -3.503 22.014 1.00 53.91 134 GLU A CA 1
ATOM 1070 C C . GLU A 1 134 ? 18.988 -2.635 22.635 1.00 53.91 134 GLU A C 1
ATOM 1072 O O . GLU A 1 134 ? 18.116 -2.105 21.946 1.00 53.91 134 GLU A O 1
ATOM 1077 N N . ILE A 1 135 ? 18.991 -2.655 23.969 1.00 53.69 135 ILE A N 1
ATOM 1078 C CA . ILE A 1 135 ? 18.337 -1.688 24.855 1.00 53.69 135 ILE A CA 1
ATOM 1079 C C . ILE A 1 135 ? 19.176 -0.412 24.842 1.00 53.69 135 ILE A C 1
ATOM 1081 O O . ILE A 1 135 ? 20.420 -0.556 24.896 1.00 53.69 135 ILE A O 1
#

pLDDT: mean 73.4, std 16.62, range [40.72, 89.38]

Foldseek 3Di:
DPPVVVVVVVPPPPPPPPPPDDDPQFLPLQQVLVVVLVVVDDPVLQQDLVSSLVSLLVSLVPDDDLSVVLCQLQVSHPPHDPPRSSLQSVCSNVVNHRSVSSVSSCVVPVVSRVRDDPPDPPPPPDDPPDPDDDD

InterPro domains:
  IPR045332 ARMET, N-terminal [PF20145] (26-121)
  IPR045333 ARMET-like [PTHR12990] (11-133)

Radius of gyration: 20.9 Å; chains: 1; bounding box: 40×62×69 Å